Protein AF-A0A1M3EEC1-F1 (afdb_monomer_lite)

pLDDT: mean 92.06, std 7.85, range [49.97, 97.81]

Secondary structure (DSSP, 8-state):
-HHHHHHHHHHHHHHHHHHHHTT-HHHHHHHHHHHHHHHHHHHHHHHH-GGGGGS-TTHHHHHHHHHHHHHHHHHHHHHHHHHHHTTPPPPPHHHHHHHHHHHHHHHHHHHHHHHHHH-GGGG-

Foldseek 3Di:
DLCLQQHLQLLLVVLLVLCVVLVNNVVNVVSNVVSVVVLVVVLVCCVVPVVCVVPPPSPRSVVSVVVSVVCCCVPPVVVVVVCVVVVHDDDDPVVSNVSSNVSNVVSVVVSVVVVVVVPPVVPD

Sequence (124 aa):
MATFLGGPLVAGYLTADNFKKLGQSRKAGITWLISITFTLLMIAIIFLIPELENIPNYVIPLFYTAVTQTVVQKLQGPAIEAHIDAGGQTYSSWRAAGIGLLGLLILTLLIILIVLLLDESAFQ

Radius of gyration: 16.72 Å; chains: 1; bounding box: 52×26×42 Å

Structure (mmCIF, N/CA/C/O backbone):
data_AF-A0A1M3EEC1-F1
#
_entry.id   AF-A0A1M3EEC1-F1
#
loop_
_atom_site.group_PDB
_atom_site.id
_atom_site.type_symbol
_atom_site.label_atom_id
_atom_site.label_alt_id
_atom_site.label_comp_id
_atom_site.label_asym_id
_atom_site.label_entity_id
_atom_site.label_seq_id
_atom_site.pdbx_PDB_ins_code
_atom_site.Cartn_x
_atom_site.Cartn_y
_atom_site.Cartn_z
_atom_site.occupancy
_atom_site.B_iso_or_equiv
_atom_site.auth_seq_id
_atom_site.auth_comp_id
_atom_site.auth_asym_id
_atom_site.auth_atom_id
_atom_site.pdbx_PDB_model_num
ATOM 1 N N . MET A 1 1 ? -10.392 2.476 -4.305 1.00 77.31 1 MET A N 1
ATOM 2 C CA . MET A 1 1 ? -9.968 3.782 -4.867 1.00 77.31 1 MET A CA 1
ATOM 3 C C . MET A 1 1 ? -8.586 4.200 -4.380 1.00 77.31 1 MET A C 1
ATOM 5 O O . MET A 1 1 ? -7.705 4.306 -5.213 1.00 77.31 1 MET A O 1
ATOM 9 N N . ALA A 1 2 ? -8.353 4.363 -3.071 1.00 90.75 2 ALA A N 1
ATOM 10 C CA . ALA A 1 2 ? -7.030 4.727 -2.537 1.00 90.75 2 ALA A CA 1
ATOM 11 C C . ALA A 1 2 ? -5.896 3.801 -3.012 1.00 90.75 2 ALA A C 1
ATOM 13 O O . ALA A 1 2 ? -4.888 4.278 -3.514 1.00 90.75 2 ALA A O 1
ATOM 14 N N . THR A 1 3 ? -6.106 2.483 -2.918 1.00 92.50 3 THR A N 1
ATOM 15 C CA . THR A 1 3 ? -5.182 1.462 -3.428 1.00 92.50 3 THR A CA 1
ATOM 16 C C . THR A 1 3 ? -4.909 1.631 -4.918 1.00 92.50 3 THR A C 1
ATOM 18 O O . THR A 1 3 ? -3.756 1.733 -5.297 1.00 92.50 3 THR A O 1
ATOM 21 N N . PHE A 1 4 ? -5.953 1.731 -5.746 1.00 93.06 4 PHE A N 1
ATOM 22 C CA . PHE A 1 4 ? -5.827 1.908 -7.197 1.00 93.06 4 PHE A CA 1
ATOM 23 C C . PHE A 1 4 ? -4.989 3.137 -7.583 1.00 93.06 4 PHE A C 1
ATOM 25 O O . PHE A 1 4 ? -4.249 3.090 -8.556 1.00 93.06 4 PHE A O 1
ATOM 32 N N . LEU A 1 5 ? -5.105 4.233 -6.823 1.00 92.19 5 LEU A N 1
ATOM 33 C CA . LEU A 1 5 ? -4.337 5.455 -7.067 1.00 92.19 5 LEU A CA 1
ATOM 34 C C . LEU A 1 5 ? -2.900 5.358 -6.540 1.00 92.19 5 LEU A C 1
ATOM 36 O O . LEU A 1 5 ? -1.970 5.737 -7.237 1.00 92.19 5 LEU A O 1
ATOM 40 N N . GLY A 1 6 ? -2.726 4.885 -5.305 1.00 90.31 6 GLY A N 1
ATOM 41 C CA . GLY A 1 6 ? -1.453 4.962 -4.582 1.00 90.31 6 GLY A CA 1
ATOM 42 C C . GLY A 1 6 ? -0.625 3.678 -4.560 1.00 90.31 6 GLY A C 1
ATOM 43 O O . GLY A 1 6 ? 0.422 3.638 -3.917 1.00 90.31 6 GLY A O 1
ATOM 44 N N . GLY A 1 7 ? -1.086 2.616 -5.215 1.00 94.50 7 GLY A N 1
ATOM 45 C CA . GLY A 1 7 ? -0.347 1.369 -5.352 1.00 94.50 7 GLY A CA 1
ATOM 46 C C . GLY A 1 7 ? -0.420 0.413 -4.151 1.00 94.50 7 GLY A C 1
ATOM 47 O O . GLY A 1 7 ? -1.147 0.638 -3.171 1.00 94.50 7 GLY A O 1
ATOM 48 N N . PRO A 1 8 ? 0.360 -0.684 -4.207 1.00 94.56 8 PRO A N 1
ATOM 49 C CA . PRO A 1 8 ? 0.350 -1.728 -3.184 1.00 94.56 8 PRO A CA 1
ATOM 50 C C . PRO A 1 8 ? 0.830 -1.263 -1.805 1.00 94.56 8 PRO A C 1
ATOM 52 O O . PRO A 1 8 ? 0.400 -1.810 -0.790 1.00 94.56 8 PRO A O 1
ATOM 55 N N . LEU A 1 9 ? 1.663 -0.221 -1.735 1.00 95.62 9 LEU A N 1
ATOM 56 C CA . LEU A 1 9 ? 2.097 0.349 -0.460 1.00 95.62 9 LEU A CA 1
ATOM 57 C C . LEU A 1 9 ? 0.931 1.021 0.284 1.00 95.62 9 LEU A C 1
ATOM 59 O O . LEU A 1 9 ? 0.766 0.821 1.487 1.00 95.62 9 LEU A O 1
ATOM 63 N N . VAL A 1 10 ? 0.062 1.745 -0.433 1.00 97.19 10 VAL A N 1
ATOM 64 C CA . VAL A 1 10 ? -1.178 2.299 0.141 1.00 97.19 10 VAL A CA 1
ATOM 65 C C . VAL A 1 10 ? -2.147 1.189 0.538 1.00 97.19 10 VAL A C 1
ATOM 67 O O . VAL A 1 10 ? -2.776 1.276 1.594 1.00 97.19 10 VAL A O 1
ATOM 70 N N . ALA A 1 11 ? -2.237 0.120 -0.258 1.00 96.50 11 ALA A N 1
ATOM 71 C CA . ALA A 1 11 ? -2.995 -1.074 0.116 1.00 96.50 11 ALA A CA 1
ATOM 72 C C . ALA A 1 11 ? -2.522 -1.651 1.459 1.00 96.50 11 ALA A C 1
ATOM 74 O O . ALA A 1 11 ? -3.336 -1.926 2.346 1.00 96.50 11 ALA A O 1
ATOM 75 N N . GLY A 1 12 ? -1.202 -1.779 1.617 1.00 97.06 12 GLY A N 1
ATOM 76 C CA . GLY A 1 12 ? -0.549 -2.220 2.842 1.00 97.06 12 GLY A CA 1
ATOM 77 C C . GLY A 1 12 ? -0.845 -1.310 4.024 1.00 97.06 12 GLY A C 1
ATOM 78 O O . GLY A 1 12 ? -1.296 -1.797 5.058 1.00 97.06 12 GLY A O 1
ATOM 79 N N . TYR A 1 13 ? -0.672 0.004 3.856 1.00 97.06 13 TYR A N 1
ATOM 80 C CA . TYR A 1 13 ? -0.966 1.001 4.887 1.00 97.06 13 TYR A CA 1
ATOM 81 C C . TYR A 1 13 ? -2.401 0.872 5.410 1.00 97.06 13 TYR A C 1
ATOM 83 O O . TYR A 1 13 ? -2.598 0.724 6.616 1.00 97.06 13 TYR A O 1
ATOM 91 N N . LEU A 1 14 ? -3.398 0.872 4.517 1.00 96.06 14 LEU A N 1
ATOM 92 C CA . LEU A 1 14 ? -4.812 0.809 4.905 1.00 96.06 14 LEU A CA 1
ATOM 93 C C . LEU A 1 14 ? -5.155 -0.526 5.578 1.00 96.06 14 LEU A C 1
ATOM 95 O O . LEU A 1 14 ? -5.824 -0.559 6.609 1.00 96.06 14 LEU A O 1
ATOM 99 N N . THR A 1 15 ? -4.641 -1.630 5.037 1.00 96.75 15 THR A N 1
ATOM 100 C CA . THR A 1 15 ? -4.864 -2.969 5.600 1.00 96.75 15 THR A CA 1
ATOM 101 C C . THR A 1 15 ? -4.206 -3.112 6.978 1.00 96.75 15 THR A C 1
ATOM 103 O O . THR A 1 15 ? -4.795 -3.687 7.896 1.00 96.75 15 THR A O 1
ATOM 106 N N . ALA A 1 16 ? -2.999 -2.572 7.155 1.00 97.25 16 ALA A N 1
ATOM 107 C CA . ALA A 1 16 ? -2.283 -2.585 8.424 1.00 97.25 16 ALA A CA 1
ATOM 108 C C . ALA A 1 16 ? -2.960 -1.685 9.465 1.00 97.25 16 ALA A C 1
ATOM 110 O O . ALA A 1 16 ? -3.045 -2.055 10.636 1.00 97.25 16 ALA A O 1
ATOM 111 N N . ASP A 1 17 ? -3.460 -0.522 9.049 1.00 95.25 17 ASP A N 1
ATOM 112 C CA . ASP A 1 17 ? -4.198 0.406 9.903 1.00 95.25 17 ASP A CA 1
ATOM 113 C C . ASP A 1 17 ? -5.506 -0.216 10.422 1.00 95.25 17 ASP A C 1
ATOM 115 O O . ASP A 1 17 ? -5.801 -0.119 11.616 1.00 95.25 17 ASP A O 1
ATOM 119 N N . ASN A 1 18 ? -6.215 -0.977 9.582 1.00 94.81 18 ASN A N 1
ATOM 120 C CA . ASN A 1 18 ? -7.346 -1.794 10.024 1.00 94.81 18 ASN A CA 1
ATOM 121 C C . ASN A 1 18 ? -6.921 -2.827 11.078 1.00 94.81 18 ASN A C 1
ATOM 123 O O . ASN A 1 18 ? -7.522 -2.897 12.147 1.00 94.81 18 ASN A O 1
ATOM 127 N N . PHE A 1 19 ? -5.851 -3.597 10.836 1.00 95.69 19 PHE A N 1
ATOM 128 C CA . PHE A 1 19 ? -5.372 -4.570 11.825 1.00 95.69 19 PHE A CA 1
ATOM 129 C C . PHE A 1 19 ? -4.985 -3.920 13.156 1.00 95.69 19 PHE A C 1
ATOM 131 O O . PHE A 1 19 ? -5.269 -4.496 14.203 1.00 95.69 19 PHE A O 1
ATOM 138 N N . LYS A 1 20 ? -4.383 -2.725 13.144 1.00 94.62 20 LYS A N 1
ATOM 139 C CA . LYS A 1 20 ? -4.074 -1.980 14.375 1.00 94.62 20 LYS A CA 1
ATOM 140 C C . LYS A 1 20 ? -5.341 -1.618 15.148 1.00 94.62 20 LYS A C 1
ATOM 142 O O . LYS A 1 20 ? -5.396 -1.867 16.348 1.00 94.62 20 LYS A O 1
ATOM 147 N N . LYS A 1 21 ? -6.366 -1.090 14.470 1.00 91.50 21 LYS A N 1
ATOM 148 C CA . LYS A 1 21 ? -7.653 -0.739 15.102 1.00 91.50 21 LYS A CA 1
ATOM 149 C C . LYS A 1 21 ? -8.406 -1.952 15.641 1.00 91.50 21 LYS A C 1
ATOM 151 O O . LYS A 1 21 ? -9.085 -1.845 16.652 1.00 91.50 21 LYS A O 1
ATOM 156 N N . LEU A 1 22 ? -8.228 -3.107 15.008 1.00 91.50 22 LEU A N 1
ATOM 157 C CA . LEU A 1 22 ? -8.782 -4.384 15.456 1.00 91.50 22 LEU A CA 1
ATOM 158 C C . LEU A 1 22 ? -7.950 -5.061 16.566 1.00 91.50 22 LEU A C 1
ATOM 160 O O . LEU A 1 22 ? -8.192 -6.225 16.878 1.00 91.50 22 LEU A O 1
ATOM 164 N N . GLY A 1 23 ? -6.935 -4.390 17.128 1.00 93.31 23 GLY A N 1
ATOM 165 C CA . GLY A 1 23 ? -6.077 -4.938 18.188 1.00 93.31 23 GLY A CA 1
ATOM 166 C C . GLY A 1 23 ? -5.076 -6.002 17.716 1.00 93.31 23 GLY A C 1
ATOM 167 O O . GLY A 1 23 ? -4.455 -6.688 18.523 1.00 93.31 23 GLY A O 1
ATOM 168 N N . GLN A 1 24 ? -4.883 -6.155 16.404 1.00 95.00 24 GLN A N 1
ATOM 169 C CA . GLN A 1 24 ? -4.068 -7.201 15.776 1.00 95.00 24 GLN A CA 1
ATOM 170 C C . GLN A 1 24 ? -2.717 -6.655 15.281 1.00 95.00 24 GLN A C 1
ATOM 172 O O . GLN A 1 24 ? -2.311 -6.882 14.138 1.00 95.00 24 GLN A O 1
ATOM 177 N N . SER A 1 25 ? -1.977 -5.959 16.149 1.00 94.81 25 SER A N 1
ATOM 178 C CA . SER A 1 25 ? -0.723 -5.259 15.807 1.00 94.81 25 SER A CA 1
ATOM 179 C C . SER A 1 25 ? 0.337 -6.143 15.138 1.00 94.81 25 SER A C 1
ATOM 181 O O . SER A 1 25 ? 1.035 -5.688 14.232 1.00 94.81 25 SER A O 1
ATOM 183 N N . ARG A 1 26 ? 0.429 -7.428 15.512 1.00 96.75 26 ARG A N 1
ATOM 184 C CA . ARG A 1 26 ? 1.344 -8.379 14.853 1.00 96.75 26 ARG A CA 1
ATOM 185 C C . ARG A 1 26 ? 1.017 -8.547 13.367 1.00 96.75 26 ARG A C 1
ATOM 187 O O . ARG A 1 26 ? 1.924 -8.547 12.539 1.00 96.75 26 ARG A O 1
ATOM 194 N N . LYS A 1 27 ? -0.270 -8.654 13.018 1.00 96.94 27 LYS A N 1
ATOM 195 C CA . LYS A 1 27 ? -0.700 -8.763 11.618 1.00 96.94 27 LYS A CA 1
ATOM 196 C C . LYS A 1 27 ? -0.432 -7.471 10.858 1.00 96.94 27 LYS A C 1
ATOM 198 O O . LYS A 1 27 ? 0.007 -7.546 9.722 1.00 96.94 27 LYS A O 1
ATOM 203 N N . ALA A 1 28 ? -0.580 -6.312 11.501 1.00 97.19 28 ALA A N 1
ATOM 204 C CA . ALA A 1 28 ? -0.222 -5.034 10.889 1.00 97.19 28 ALA A CA 1
ATOM 205 C C . ALA A 1 28 ? 1.262 -4.968 10.480 1.00 97.19 28 ALA A C 1
ATOM 207 O O . ALA A 1 28 ? 1.570 -4.505 9.384 1.00 97.19 28 ALA A O 1
ATOM 208 N N . GLY A 1 29 ? 2.177 -5.462 11.324 1.00 97.06 29 GLY A N 1
ATOM 209 C CA . GLY A 1 29 ? 3.605 -5.547 10.987 1.00 97.06 29 GLY A CA 1
ATOM 210 C C . GLY A 1 29 ? 3.886 -6.486 9.809 1.00 97.06 29 GLY A C 1
ATOM 211 O O . GLY A 1 29 ? 4.625 -6.130 8.895 1.00 97.06 29 GLY A O 1
ATOM 212 N N . ILE A 1 30 ? 3.232 -7.652 9.784 1.00 97.44 30 ILE A N 1
ATOM 213 C CA . ILE A 1 30 ? 3.331 -8.607 8.667 1.00 97.44 30 ILE A CA 1
ATOM 214 C C . ILE A 1 30 ? 2.793 -7.987 7.369 1.00 97.44 30 ILE A C 1
ATOM 216 O O . ILE A 1 30 ? 3.419 -8.117 6.322 1.00 97.44 30 ILE A O 1
ATOM 220 N N . THR A 1 31 ? 1.665 -7.276 7.428 1.00 97.62 31 THR A N 1
ATOM 221 C CA . THR A 1 31 ? 1.091 -6.576 6.273 1.00 97.62 31 THR A CA 1
ATOM 222 C C . THR A 1 31 ? 2.056 -5.544 5.699 1.00 97.62 31 THR A C 1
ATOM 224 O O . THR A 1 31 ? 2.214 -5.491 4.481 1.00 97.62 31 THR A O 1
ATOM 227 N N . TRP A 1 32 ? 2.734 -4.766 6.548 1.00 97.62 32 TRP A N 1
ATOM 228 C CA . TRP A 1 32 ? 3.762 -3.829 6.095 1.00 97.62 32 TRP A CA 1
ATOM 229 C C . TRP A 1 32 ? 4.890 -4.533 5.352 1.00 97.62 32 TRP A C 1
ATOM 231 O O . TRP A 1 32 ? 5.176 -4.154 4.218 1.00 97.62 32 TRP A O 1
ATOM 241 N N . LEU A 1 33 ? 5.458 -5.587 5.946 1.00 97.81 33 LEU A N 1
ATOM 242 C CA . LEU A 1 33 ? 6.519 -6.373 5.318 1.00 97.81 33 LEU A CA 1
ATOM 243 C C . LEU A 1 33 ? 6.085 -6.883 3.937 1.00 97.81 33 LEU A C 1
ATOM 245 O O . LEU A 1 33 ? 6.758 -6.608 2.949 1.00 97.81 33 LEU A O 1
ATOM 249 N N . ILE A 1 34 ? 4.920 -7.535 3.853 1.00 96.56 34 ILE A N 1
ATOM 250 C CA . ILE A 1 34 ? 4.374 -8.052 2.590 1.00 96.56 34 ILE A CA 1
ATOM 251 C C . ILE A 1 34 ? 4.198 -6.927 1.565 1.00 96.56 34 ILE A C 1
ATOM 253 O O . ILE A 1 34 ? 4.614 -7.075 0.421 1.00 96.56 34 ILE A O 1
ATOM 257 N N . SER A 1 35 ? 3.595 -5.801 1.956 1.00 96.25 35 SER A N 1
ATOM 258 C CA . SER A 1 35 ? 3.308 -4.701 1.027 1.00 96.25 35 SER A CA 1
ATOM 259 C C . SER A 1 35 ? 4.563 -4.005 0.502 1.00 96.25 35 SER A C 1
ATOM 261 O O . SER A 1 35 ? 4.613 -3.670 -0.680 1.00 96.25 35 SER A O 1
ATOM 263 N N . ILE A 1 36 ? 5.589 -3.828 1.341 1.00 96.12 36 ILE A N 1
ATOM 264 C CA . ILE A 1 36 ? 6.872 -3.247 0.936 1.00 96.12 36 ILE A CA 1
ATOM 265 C C . ILE A 1 36 ? 7.572 -4.204 -0.025 1.00 96.12 36 ILE A C 1
ATOM 267 O O . ILE A 1 36 ? 7.932 -3.797 -1.127 1.00 96.12 36 ILE A O 1
ATOM 271 N N . THR A 1 37 ? 7.691 -5.485 0.341 1.00 97.06 37 THR A N 1
ATOM 272 C CA . THR A 1 37 ? 8.297 -6.504 -0.524 1.00 97.06 37 THR A CA 1
ATOM 273 C C . THR A 1 37 ? 7.575 -6.596 -1.865 1.00 97.06 37 THR A C 1
ATOM 275 O O . THR A 1 37 ? 8.221 -6.566 -2.906 1.00 97.06 37 THR A O 1
ATOM 278 N N . PHE A 1 38 ? 6.242 -6.640 -1.866 1.00 95.44 38 PHE A N 1
ATOM 279 C CA . PHE A 1 38 ? 5.458 -6.700 -3.098 1.00 95.44 38 PHE A CA 1
ATOM 280 C C . PHE A 1 38 ? 5.610 -5.433 -3.950 1.00 95.44 38 PHE A C 1
ATOM 282 O O . PHE A 1 38 ? 5.712 -5.535 -5.167 1.00 95.44 38 PHE A O 1
ATOM 289 N N . THR A 1 39 ? 5.678 -4.250 -3.331 1.00 94.56 39 THR A N 1
ATOM 290 C CA . THR A 1 39 ? 5.921 -2.987 -4.050 1.00 94.56 39 THR A CA 1
ATOM 291 C C . THR A 1 39 ? 7.289 -3.000 -4.731 1.00 94.56 39 THR A C 1
ATOM 293 O O . THR A 1 39 ? 7.377 -2.696 -5.917 1.00 94.56 39 THR A O 1
ATOM 296 N N . LEU A 1 40 ? 8.345 -3.409 -4.020 1.00 94.44 40 LEU A N 1
ATOM 297 C CA . LEU A 1 40 ? 9.697 -3.501 -4.580 1.00 94.44 40 LEU A CA 1
ATOM 298 C C . LEU A 1 40 ? 9.783 -4.536 -5.708 1.00 94.44 40 LEU A C 1
ATOM 300 O O . LEU A 1 40 ? 10.364 -4.251 -6.751 1.00 94.44 40 LEU A O 1
ATOM 304 N N . LEU A 1 41 ? 9.165 -5.707 -5.530 1.00 94.94 41 LEU A N 1
ATOM 305 C CA . LEU A 1 41 ? 9.097 -6.735 -6.571 1.00 94.94 41 LEU A CA 1
ATOM 306 C C . LEU A 1 41 ? 8.344 -6.242 -7.806 1.00 94.94 41 LEU A C 1
ATOM 308 O O . LEU A 1 41 ? 8.799 -6.471 -8.918 1.00 94.94 41 LEU A O 1
ATOM 312 N N . MET A 1 42 ? 7.219 -5.548 -7.624 1.00 92.06 42 MET A N 1
ATOM 313 C CA . MET A 1 42 ? 6.466 -4.960 -8.731 1.00 92.06 42 MET A CA 1
ATOM 314 C C . MET A 1 42 ? 7.300 -3.953 -9.520 1.00 92.06 42 MET A C 1
ATOM 316 O O . MET A 1 42 ? 7.303 -4.017 -10.745 1.00 92.06 42 MET A O 1
ATOM 320 N N . ILE A 1 43 ? 8.016 -3.059 -8.831 1.00 90.88 43 ILE A N 1
ATOM 321 C CA . ILE A 1 43 ? 8.927 -2.110 -9.480 1.00 90.88 43 ILE A CA 1
ATOM 322 C C . ILE A 1 43 ? 9.989 -2.887 -10.266 1.00 90.88 43 ILE A C 1
ATOM 324 O O . ILE A 1 43 ? 10.122 -2.677 -11.465 1.00 90.88 43 I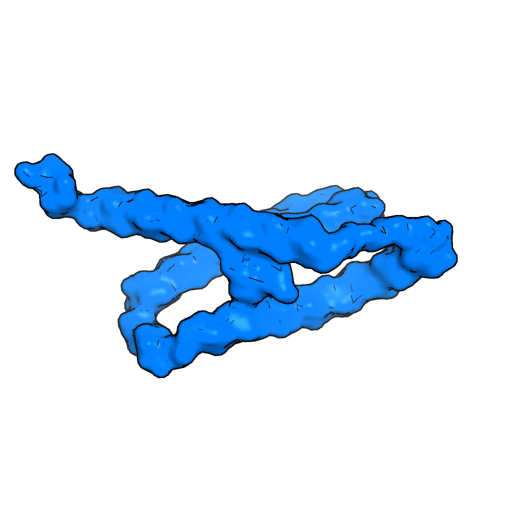LE A O 1
ATOM 328 N N . ALA A 1 44 ? 10.681 -3.838 -9.634 1.00 91.75 44 ALA A N 1
ATOM 329 C CA . ALA A 1 44 ? 11.717 -4.630 -10.295 1.00 91.75 44 ALA A CA 1
ATOM 330 C C . ALA A 1 44 ? 11.194 -5.370 -11.539 1.00 91.75 44 ALA A C 1
ATOM 332 O O . ALA A 1 44 ? 11.826 -5.326 -12.586 1.00 91.75 44 ALA A O 1
ATOM 333 N N . ILE A 1 45 ? 10.021 -6.004 -11.450 1.00 92.25 45 ILE A N 1
ATOM 334 C CA . ILE A 1 45 ? 9.390 -6.714 -12.570 1.00 92.25 45 ILE A CA 1
ATOM 335 C C . ILE A 1 45 ? 9.088 -5.764 -13.734 1.00 92.25 45 ILE A C 1
ATOM 337 O O . ILE A 1 45 ? 9.366 -6.116 -14.875 1.00 92.25 45 ILE A O 1
ATOM 341 N N . ILE A 1 46 ? 8.558 -4.567 -13.457 1.00 89.25 46 ILE A N 1
ATOM 342 C CA . ILE A 1 46 ? 8.270 -3.564 -14.494 1.00 89.25 46 ILE A CA 1
ATOM 343 C C . ILE A 1 46 ? 9.550 -3.146 -15.225 1.00 89.25 46 ILE A C 1
ATOM 345 O O . ILE A 1 46 ? 9.541 -3.047 -16.444 1.00 89.25 46 ILE A O 1
ATOM 349 N N . PHE A 1 47 ? 10.655 -2.944 -14.503 1.00 87.38 47 PHE A N 1
ATOM 350 C CA . PHE A 1 47 ? 11.936 -2.573 -15.116 1.00 87.38 47 PHE A CA 1
ATOM 351 C C . PHE A 1 47 ? 12.624 -3.732 -15.857 1.00 87.38 47 PHE A C 1
ATOM 353 O O . PHE A 1 47 ? 13.383 -3.489 -16.789 1.00 87.38 47 PHE A O 1
ATOM 360 N N . LEU A 1 48 ? 12.394 -4.983 -15.446 1.00 91.94 48 LEU A N 1
ATOM 361 C CA . LEU A 1 48 ? 13.052 -6.163 -16.023 1.00 91.94 48 LEU A CA 1
ATOM 362 C C . LEU A 1 48 ? 12.301 -6.785 -17.205 1.00 91.94 48 LEU A C 1
ATOM 364 O O . LEU A 1 48 ? 12.910 -7.549 -17.951 1.00 91.94 48 LEU A O 1
ATOM 368 N N . ILE A 1 49 ? 11.001 -6.514 -17.353 1.00 93.31 49 ILE A N 1
ATOM 369 C CA . ILE A 1 49 ? 10.137 -7.125 -18.374 1.00 93.31 49 ILE A CA 1
ATOM 370 C C . ILE A 1 49 ? 9.520 -6.017 -19.245 1.00 93.31 49 ILE A C 1
ATOM 372 O O . ILE A 1 49 ? 8.414 -5.551 -18.949 1.00 93.31 49 ILE A O 1
ATOM 376 N N . PRO A 1 50 ? 10.202 -5.589 -20.324 1.00 86.50 50 PRO A N 1
ATOM 377 C CA . PRO A 1 50 ? 9.737 -4.515 -21.206 1.00 86.50 50 PRO A CA 1
ATOM 378 C C . PRO A 1 50 ? 8.403 -4.830 -21.892 1.00 86.50 50 PRO A C 1
ATOM 380 O O . PRO A 1 50 ? 7.637 -3.933 -22.228 1.00 86.50 50 PRO A O 1
ATOM 383 N N . GLU A 1 51 ? 8.065 -6.108 -22.077 1.00 91.19 51 GLU A N 1
ATOM 384 C CA . GLU A 1 51 ? 6.812 -6.527 -22.711 1.00 91.19 51 GLU A CA 1
ATOM 385 C C . GLU A 1 51 ? 5.571 -6.060 -21.936 1.00 91.19 51 GLU A C 1
ATOM 387 O O . GLU A 1 51 ? 4.488 -5.958 -22.524 1.00 91.19 51 GLU A O 1
ATOM 392 N N . LEU A 1 52 ? 5.725 -5.744 -20.642 1.00 88.88 52 LEU A N 1
ATOM 393 C CA . LEU A 1 52 ? 4.667 -5.176 -19.809 1.00 88.88 52 LEU A CA 1
ATOM 394 C C . LEU A 1 52 ? 4.217 -3.790 -20.286 1.00 88.88 52 LEU A C 1
ATOM 396 O O . LEU A 1 52 ? 3.091 -3.407 -19.980 1.00 88.88 52 LEU A O 1
ATOM 400 N N . GLU A 1 53 ? 5.021 -3.077 -21.079 1.00 86.25 53 GLU A N 1
ATOM 401 C CA . GLU A 1 53 ? 4.635 -1.802 -21.703 1.00 86.25 53 GLU A CA 1
ATOM 402 C C . GLU A 1 53 ? 3.433 -1.944 -22.651 1.00 86.25 53 GLU A C 1
ATOM 404 O O . GLU A 1 53 ? 2.671 -0.998 -22.845 1.00 86.25 53 GLU A O 1
ATOM 409 N N . ASN A 1 54 ? 3.211 -3.140 -23.211 1.00 91.31 54 ASN A N 1
ATOM 410 C CA . ASN A 1 54 ? 2.057 -3.414 -24.072 1.00 91.31 54 ASN A CA 1
ATOM 411 C C . ASN A 1 54 ? 0.765 -3.653 -23.279 1.00 91.31 54 ASN A C 1
ATOM 413 O O . ASN A 1 54 ? -0.326 -3.694 -23.855 1.00 91.31 54 ASN A O 1
ATOM 417 N N . ILE A 1 55 ? 0.865 -3.853 -21.963 1.00 92.50 55 ILE A N 1
ATOM 418 C CA . ILE A 1 55 ? -0.295 -4.040 -21.101 1.00 92.50 55 ILE A CA 1
ATOM 419 C C . ILE A 1 55 ? -0.881 -2.661 -20.781 1.00 92.50 55 ILE A C 1
ATOM 421 O O . ILE A 1 55 ? -0.160 -1.782 -20.313 1.00 92.50 55 ILE A O 1
ATOM 425 N N . PRO A 1 56 ? -2.200 -2.451 -20.943 1.00 95.00 56 PRO A N 1
ATOM 426 C CA . PRO A 1 56 ? -2.811 -1.185 -20.568 1.00 95.00 56 PRO A CA 1
ATOM 427 C C . PRO A 1 56 ? -2.540 -0.825 -19.098 1.00 95.00 56 PRO A C 1
ATOM 429 O O . PRO A 1 56 ? -2.775 -1.630 -18.194 1.00 95.00 56 PRO A O 1
ATOM 432 N N . ASN A 1 57 ? -2.127 0.421 -18.851 1.00 89.69 57 ASN A N 1
ATOM 433 C CA . ASN A 1 57 ? -1.632 0.901 -17.549 1.00 89.69 57 ASN A CA 1
ATOM 434 C C . ASN A 1 57 ? -2.605 0.737 -16.366 1.00 89.69 57 ASN A C 1
ATOM 436 O O . ASN A 1 57 ? -2.194 0.844 -15.215 1.00 89.69 57 ASN A O 1
ATOM 440 N N . TYR A 1 58 ? -3.892 0.488 -16.615 1.00 92.62 58 TYR A N 1
ATOM 441 C CA . TYR A 1 58 ? -4.897 0.249 -15.576 1.00 92.62 58 TYR A CA 1
ATOM 442 C C . TYR A 1 58 ? -4.997 -1.219 -15.135 1.00 92.62 58 TYR A C 1
ATOM 444 O O . TYR A 1 58 ? -5.576 -1.487 -14.083 1.00 92.62 58 TYR A O 1
ATOM 452 N N . VAL A 1 59 ? -4.455 -2.174 -15.901 1.00 94.81 59 VAL A N 1
ATOM 453 C CA . VAL A 1 59 ? -4.600 -3.617 -15.629 1.00 94.81 59 VAL A CA 1
ATOM 454 C C . VAL A 1 59 ? -3.886 -4.003 -14.339 1.00 94.81 59 VAL A C 1
ATOM 456 O O . VAL A 1 59 ? -4.489 -4.620 -13.461 1.00 94.81 59 VAL A O 1
ATOM 459 N N . ILE A 1 60 ? -2.627 -3.590 -14.191 1.00 92.38 60 ILE A N 1
ATOM 460 C CA . ILE A 1 60 ? -1.836 -3.834 -12.981 1.00 92.38 60 ILE A CA 1
ATOM 461 C C . ILE A 1 60 ? -2.508 -3.186 -11.747 1.00 92.38 60 ILE A C 1
ATOM 463 O O . ILE A 1 60 ? -2.738 -3.897 -10.762 1.00 92.38 60 ILE A O 1
ATOM 467 N N . PRO A 1 61 ? -2.909 -1.894 -11.790 1.00 93.50 61 PRO A N 1
ATOM 468 C CA . PRO A 1 61 ? -3.710 -1.265 -10.746 1.00 93.50 61 PRO A CA 1
ATOM 469 C C . PRO A 1 61 ? -4.990 -1.978 -10.362 1.00 93.50 61 PRO A C 1
ATOM 471 O O . PRO A 1 61 ? -5.292 -2.138 -9.173 1.00 93.50 61 PRO A O 1
ATOM 4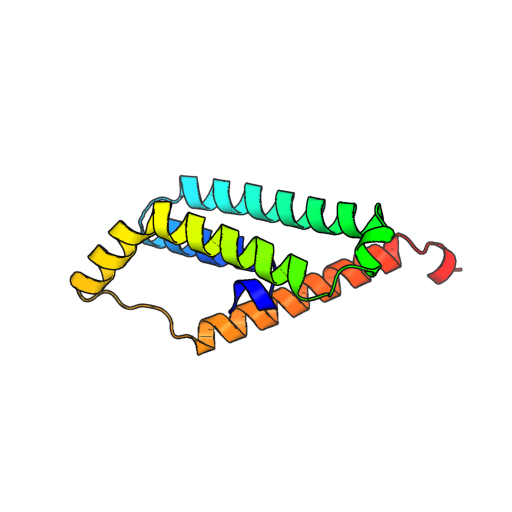74 N N . LEU A 1 62 ? -5.743 -2.429 -11.357 1.00 95.94 62 LEU A N 1
ATOM 475 C CA . LEU A 1 62 ? -6.984 -3.147 -11.132 1.00 95.94 62 LEU A CA 1
ATOM 476 C C . LEU A 1 62 ? -6.720 -4.488 -10.441 1.00 95.94 62 LEU A C 1
ATOM 478 O O . LEU A 1 62 ? -7.416 -4.818 -9.481 1.00 95.94 62 LEU A O 1
ATOM 482 N N . PHE A 1 63 ? -5.681 -5.210 -10.868 1.00 95.25 63 PHE A N 1
ATOM 483 C CA . PHE A 1 63 ? -5.304 -6.500 -10.301 1.00 95.25 63 PHE A CA 1
ATOM 484 C C . PHE A 1 63 ? -4.980 -6.402 -8.806 1.00 95.25 63 PHE A C 1
ATOM 486 O O . PHE A 1 63 ? -5.651 -7.043 -7.992 1.00 95.25 63 PHE A O 1
ATOM 493 N N . TYR A 1 64 ? -4.008 -5.572 -8.407 1.00 93.69 64 TYR A N 1
ATOM 494 C CA . TYR A 1 64 ? -3.645 -5.494 -6.986 1.00 93.69 64 TYR A CA 1
ATOM 495 C C . TYR A 1 64 ? -4.782 -4.896 -6.137 1.00 93.69 64 TYR A C 1
ATOM 497 O O . TYR A 1 64 ? -4.903 -5.219 -4.951 1.00 93.69 64 TYR A O 1
ATOM 505 N N . THR A 1 65 ? -5.640 -4.049 -6.723 1.00 95.75 65 THR A N 1
ATOM 506 C CA . THR A 1 65 ? -6.819 -3.500 -6.036 1.00 95.75 65 THR A CA 1
ATOM 507 C C . THR A 1 65 ? -7.839 -4.593 -5.753 1.00 95.75 65 THR A C 1
ATOM 509 O O . THR A 1 65 ? -8.299 -4.701 -4.616 1.00 95.75 65 THR A O 1
ATOM 512 N N . ALA A 1 66 ? -8.151 -5.427 -6.748 1.00 96.75 66 ALA A N 1
ATOM 513 C CA . ALA A 1 66 ? -9.072 -6.548 -6.597 1.00 96.75 66 ALA A CA 1
ATOM 514 C C . ALA A 1 66 ? -8.560 -7.546 -5.549 1.00 96.75 66 ALA A C 1
ATOM 516 O O . ALA A 1 66 ? -9.287 -7.883 -4.616 1.00 96.75 66 ALA A O 1
ATOM 517 N N . VAL A 1 67 ? -7.281 -7.930 -5.633 1.00 95.81 67 VAL A N 1
ATOM 518 C CA . VAL A 1 67 ? -6.645 -8.825 -4.651 1.00 95.81 67 VAL A CA 1
ATOM 519 C C . VAL A 1 67 ? -6.732 -8.243 -3.240 1.00 95.81 67 VAL A C 1
ATOM 521 O O . VAL A 1 67 ? -7.160 -8.933 -2.315 1.00 95.81 67 VAL A O 1
ATOM 524 N N . THR A 1 68 ? -6.385 -6.964 -3.065 1.00 95.81 68 THR A N 1
ATOM 525 C CA . THR A 1 68 ? -6.470 -6.289 -1.760 1.00 95.81 68 THR A CA 1
ATOM 526 C C . THR A 1 68 ? -7.896 -6.308 -1.223 1.00 95.81 68 THR A C 1
ATOM 528 O O . THR A 1 68 ? -8.106 -6.644 -0.060 1.00 95.81 68 THR A O 1
ATOM 531 N N . GLN A 1 69 ? -8.881 -5.976 -2.060 1.00 95.81 69 GLN A N 1
ATOM 532 C CA . GLN A 1 69 ? -10.282 -5.954 -1.658 1.00 95.81 69 GLN A CA 1
ATOM 533 C C . GLN A 1 69 ? -10.747 -7.336 -1.189 1.00 95.81 69 GLN A C 1
ATOM 535 O O . GLN A 1 69 ? -11.323 -7.441 -0.108 1.00 95.81 69 GLN A O 1
ATOM 540 N N . THR A 1 70 ? -10.436 -8.397 -1.937 1.00 96.75 70 THR A N 1
ATOM 541 C CA . THR A 1 70 ? -10.769 -9.774 -1.547 1.00 96.75 70 THR A CA 1
ATOM 542 C C . THR A 1 70 ? -10.093 -10.174 -0.234 1.00 96.75 70 THR A C 1
ATOM 544 O O . THR A 1 70 ? -10.736 -10.758 0.640 1.00 96.75 70 THR A O 1
ATOM 547 N N . VAL A 1 71 ? -8.810 -9.843 -0.058 1.00 95.25 71 VAL A N 1
ATOM 548 C CA . VAL A 1 71 ? -8.059 -10.158 1.168 1.00 95.25 71 VAL A CA 1
ATOM 549 C C . VAL A 1 71 ? -8.640 -9.423 2.377 1.00 95.25 71 VAL A C 1
ATOM 551 O O . VAL A 1 71 ? -8.867 -10.045 3.415 1.00 95.25 71 VAL A O 1
ATOM 554 N N . VAL A 1 72 ? -8.921 -8.124 2.253 1.00 95.81 72 VAL A N 1
ATOM 555 C CA . VAL A 1 72 ? -9.508 -7.314 3.331 1.00 95.81 72 VAL A CA 1
ATOM 556 C C . VAL A 1 72 ? -10.899 -7.826 3.692 1.00 95.81 72 VAL A C 1
ATOM 558 O O . VAL A 1 72 ? -11.162 -8.065 4.868 1.00 95.81 72 VAL A O 1
ATOM 561 N N . GLN A 1 73 ? -11.766 -8.070 2.708 1.00 95.75 73 GLN A N 1
ATOM 562 C CA . GLN A 1 73 ? -13.107 -8.609 2.955 1.00 95.75 73 GLN A CA 1
ATOM 563 C C . GLN A 1 73 ? -13.043 -9.954 3.686 1.00 95.75 73 GLN A C 1
ATOM 565 O O . GLN A 1 73 ? -13.724 -10.146 4.688 1.00 95.75 73 GLN A O 1
ATOM 570 N N . LYS A 1 74 ? -12.163 -10.862 3.253 1.00 96.50 74 LYS A N 1
ATOM 571 C CA . LYS A 1 74 ? -12.043 -12.194 3.856 1.00 96.50 74 LYS A CA 1
ATOM 572 C C . LYS A 1 74 ? -11.445 -12.174 5.266 1.00 96.50 74 LYS A C 1
ATOM 574 O O . LYS A 1 74 ? -11.867 -12.953 6.114 1.00 96.50 74 LYS A O 1
ATOM 579 N N . LEU A 1 75 ? -10.428 -11.345 5.511 1.00 95.31 75 LEU A N 1
ATOM 580 C CA . LEU A 1 75 ? -9.664 -11.373 6.766 1.00 95.31 75 LEU A CA 1
ATOM 581 C C . LEU A 1 75 ? -10.144 -10.365 7.812 1.00 95.31 75 LEU A C 1
ATOM 583 O O . LEU A 1 75 ? -9.888 -10.562 8.999 1.00 95.31 75 LEU A O 1
ATOM 587 N N . GLN A 1 76 ? -10.760 -9.268 7.377 1.00 96.12 76 GLN A N 1
ATOM 588 C CA . GLN A 1 76 ? -11.142 -8.142 8.230 1.00 96.12 76 GLN A CA 1
ATOM 589 C C . GLN A 1 76 ? -12.641 -7.831 8.155 1.00 96.12 76 GLN A C 1
ATOM 591 O O . GLN A 1 76 ? -13.146 -7.225 9.093 1.00 96.12 76 GLN A O 1
ATOM 596 N N . GLY A 1 77 ? -13.353 -8.272 7.107 1.00 95.50 77 GLY A N 1
ATOM 597 C CA . GLY A 1 77 ? -14.773 -7.971 6.868 1.00 95.50 77 GLY A CA 1
ATOM 598 C C . GLY A 1 77 ? -15.673 -8.186 8.087 1.00 95.50 77 GLY A C 1
ATOM 599 O O . GLY A 1 77 ? -16.209 -7.197 8.580 1.00 95.50 77 GLY A O 1
ATOM 600 N N . PRO A 1 78 ? -15.743 -9.402 8.666 1.00 95.94 78 PRO A N 1
ATOM 601 C CA . PRO A 1 78 ? -16.607 -9.661 9.823 1.00 95.94 78 PRO A CA 1
ATOM 602 C C . PRO A 1 78 ? -16.307 -8.769 11.037 1.00 95.94 78 PRO A C 1
ATOM 604 O O . PRO A 1 78 ? -17.206 -8.373 11.770 1.00 95.94 78 PRO A O 1
ATOM 607 N N . ALA A 1 79 ? -15.034 -8.430 11.259 1.00 94.69 79 ALA A N 1
ATOM 608 C CA . ALA A 1 79 ? -14.630 -7.583 12.379 1.00 94.69 79 ALA A CA 1
ATOM 609 C C . ALA A 1 79 ? -14.904 -6.091 12.115 1.00 94.69 79 ALA A C 1
ATOM 611 O O . ALA A 1 79 ? -15.192 -5.344 13.048 1.00 94.69 79 ALA A O 1
ATOM 612 N N . ILE A 1 80 ? -14.814 -5.659 10.854 1.00 93.75 80 ILE A N 1
ATOM 613 C CA . ILE A 1 80 ? -15.187 -4.308 10.422 1.00 93.75 80 ILE A CA 1
ATOM 614 C C . ILE A 1 80 ? -16.704 -4.126 10.531 1.00 93.75 80 ILE A C 1
ATOM 616 O O . ILE A 1 80 ? -17.139 -3.115 11.072 1.00 93.75 80 ILE A O 1
ATOM 620 N N . GLU A 1 81 ? -17.497 -5.101 10.081 1.00 95.00 81 GLU A N 1
ATOM 621 C CA . GLU A 1 81 ? -18.962 -5.091 10.210 1.00 95.00 81 GLU A CA 1
ATOM 622 C C . GLU A 1 81 ? -19.381 -5.011 11.679 1.00 95.00 81 GLU A C 1
ATOM 624 O O . GLU A 1 81 ? -20.071 -4.071 12.059 1.00 9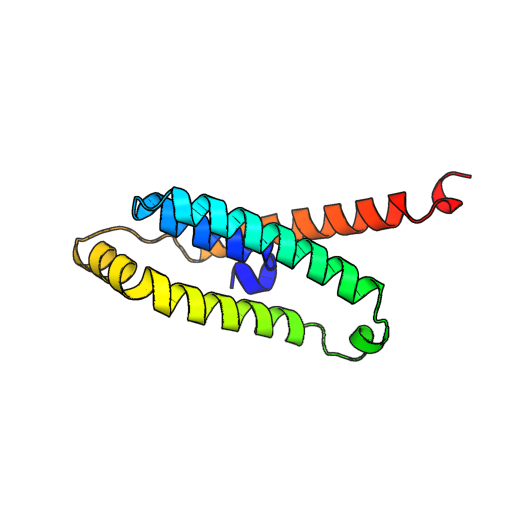5.00 81 GLU A O 1
ATOM 629 N N . ALA A 1 82 ? -18.840 -5.883 12.537 1.00 94.38 82 ALA A N 1
ATOM 630 C CA . ALA A 1 82 ? -19.118 -5.837 13.973 1.00 94.38 82 ALA A CA 1
ATOM 631 C C . ALA A 1 82 ? -18.737 -4.491 14.623 1.00 94.38 82 ALA A C 1
ATOM 633 O O . ALA A 1 82 ? -19.416 -4.029 15.539 1.00 94.38 82 ALA A O 1
ATOM 634 N N . HIS A 1 83 ? -17.659 -3.842 14.163 1.00 91.00 83 HIS A N 1
ATOM 635 C CA . HIS A 1 83 ? -17.282 -2.508 14.637 1.00 91.00 83 HIS A CA 1
ATOM 636 C C . HIS A 1 83 ? -18.313 -1.447 14.236 1.00 91.00 83 HIS A C 1
ATOM 638 O O . HIS A 1 83 ? -18.660 -0.604 15.060 1.00 91.00 83 HIS A O 1
ATOM 644 N N . ILE A 1 84 ? -18.803 -1.491 12.995 1.00 93.06 84 ILE A N 1
ATOM 645 C CA . ILE A 1 84 ? -19.817 -0.561 12.482 1.00 93.06 84 ILE A CA 1
ATOM 646 C C . ILE A 1 84 ? -21.156 -0.778 13.198 1.00 93.06 84 ILE A C 1
ATOM 648 O O . ILE A 1 84 ? -21.756 0.194 13.653 1.00 93.06 84 ILE A O 1
ATOM 652 N N . ASP A 1 85 ? -21.580 -2.032 13.377 1.00 95.62 85 ASP A N 1
ATOM 653 C CA . ASP A 1 85 ? -22.828 -2.393 14.066 1.00 95.62 85 ASP A CA 1
ATOM 654 C C . ASP A 1 85 ? -22.832 -1.944 15.535 1.00 95.62 85 ASP A C 1
ATOM 656 O O . ASP A 1 85 ? -23.868 -1.565 16.080 1.00 95.62 85 ASP A O 1
ATOM 660 N N . ALA A 1 86 ? -21.658 -1.908 16.172 1.00 94.31 86 ALA A N 1
ATOM 661 C CA . ALA A 1 86 ? -21.469 -1.357 17.513 1.00 94.31 86 ALA A CA 1
ATOM 662 C C . ALA A 1 86 ? -21.439 0.190 17.559 1.00 94.31 86 ALA A C 1
ATOM 664 O O . ALA A 1 86 ? -21.145 0.767 18.607 1.00 94.31 86 ALA A O 1
ATOM 665 N N . GLY A 1 87 ? -21.714 0.877 16.445 1.00 93.12 87 GLY A N 1
ATOM 666 C CA . GLY A 1 87 ? -21.681 2.340 16.331 1.00 93.12 87 GLY A CA 1
ATOM 667 C C . GLY A 1 87 ? -20.290 2.923 16.053 1.00 93.12 87 GLY A C 1
ATOM 668 O O . GLY A 1 87 ? -20.072 4.125 16.222 1.00 93.12 87 GLY A O 1
ATOM 669 N N . GLY A 1 88 ? -19.331 2.087 15.651 1.00 88.75 88 GLY A N 1
ATOM 670 C CA . GLY A 1 88 ? -17.983 2.498 15.279 1.00 88.75 88 GLY A CA 1
ATOM 671 C C . GLY A 1 88 ? -17.946 3.331 13.996 1.00 88.75 88 GLY A C 1
ATOM 672 O O . GLY A 1 88 ? -18.738 3.145 13.074 1.00 88.75 88 GLY A O 1
ATOM 673 N N . GLN A 1 89 ? -17.003 4.271 13.923 1.00 88.19 89 GLN A N 1
ATOM 674 C CA . GLN A 1 89 ? -16.876 5.182 12.784 1.00 88.19 89 GLN A CA 1
ATOM 675 C C . GLN A 1 89 ? -15.913 4.639 11.727 1.00 88.19 89 GLN A C 1
ATOM 677 O O . GLN A 1 89 ? -14.796 4.219 12.031 1.00 88.19 89 GLN A O 1
ATOM 682 N N . THR A 1 90 ? -16.297 4.753 10.457 1.00 88.69 90 THR A N 1
ATOM 683 C CA . THR A 1 90 ? -15.403 4.519 9.317 1.00 88.69 90 THR A CA 1
ATOM 684 C C . THR A 1 90 ? -14.794 5.821 8.816 1.00 88.69 90 THR A C 1
ATOM 686 O O . THR A 1 90 ? -15.373 6.900 8.947 1.00 88.69 90 THR A O 1
ATOM 689 N N . TYR A 1 91 ? -13.638 5.735 8.162 1.00 88.56 91 TYR A N 1
ATOM 690 C CA . TYR A 1 91 ? -13.079 6.894 7.476 1.00 88.56 91 TYR A CA 1
ATOM 691 C C . TYR A 1 91 ? -13.866 7.266 6.220 1.00 88.56 91 TYR A C 1
ATOM 693 O O . TYR A 1 91 ? -14.409 6.408 5.528 1.00 88.56 91 TYR A O 1
ATOM 701 N N . SER A 1 92 ? -13.877 8.561 5.903 1.00 90.56 92 SER A N 1
ATOM 702 C CA . SER A 1 92 ? -14.507 9.078 4.693 1.00 90.56 92 SER A CA 1
ATOM 703 C C . SER A 1 92 ? -13.729 8.697 3.430 1.00 90.56 92 SER A C 1
ATOM 705 O O . SER A 1 92 ? -12.496 8.610 3.424 1.00 90.56 92 SER A O 1
ATOM 707 N N . SER A 1 93 ? -14.448 8.559 2.315 1.00 88.06 93 SER A N 1
ATOM 708 C CA . SER A 1 93 ? -13.851 8.288 1.002 1.00 88.06 93 SER A CA 1
ATOM 709 C C . SER A 1 93 ? -12.866 9.375 0.559 1.00 88.06 93 SER A C 1
ATOM 711 O O . SER A 1 93 ? -11.893 9.071 -0.126 1.00 88.06 93 SER A O 1
ATOM 713 N N . TRP A 1 94 ? -13.063 10.629 0.985 1.00 90.62 94 TRP A N 1
ATOM 714 C CA . TRP A 1 94 ? -12.157 11.736 0.659 1.00 90.62 94 TRP A CA 1
ATOM 715 C C . TRP A 1 94 ? -10.799 11.605 1.348 1.00 90.62 94 TRP A C 1
ATOM 717 O O . TRP A 1 94 ? -9.756 11.802 0.726 1.00 90.62 94 TRP A O 1
ATOM 727 N N . ARG A 1 95 ? -10.794 11.175 2.617 1.00 91.88 95 ARG A N 1
ATOM 728 C CA . ARG A 1 95 ? -9.551 10.848 3.321 1.00 91.88 95 ARG A CA 1
ATOM 729 C C . ARG A 1 95 ? -8.820 9.706 2.618 1.00 91.88 95 ARG A C 1
ATOM 731 O O . ARG A 1 95 ? -7.607 9.779 2.441 1.00 91.88 95 ARG A O 1
ATOM 738 N N . ALA A 1 96 ? -9.551 8.680 2.184 1.00 90.31 96 ALA A N 1
ATOM 739 C CA . ALA A 1 96 ? -8.972 7.573 1.431 1.00 90.31 96 ALA A CA 1
ATOM 740 C C . ALA A 1 96 ? -8.370 8.046 0.093 1.00 90.31 96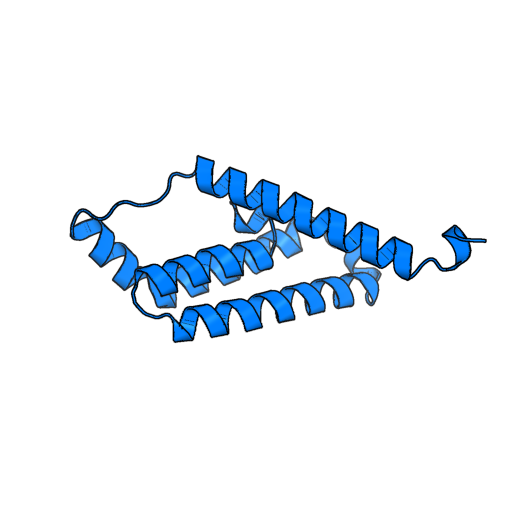 ALA A C 1
ATOM 74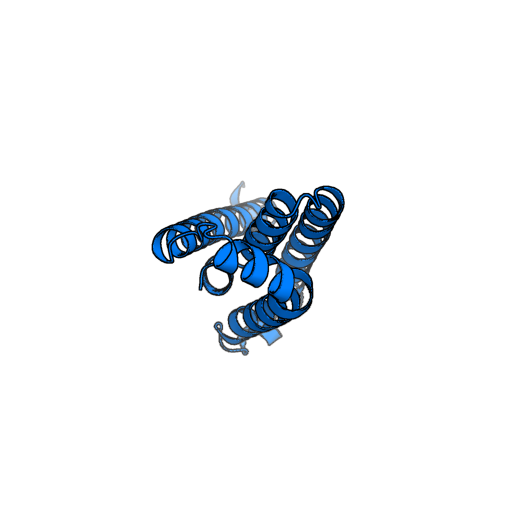2 O O . ALA A 1 96 ? -7.250 7.664 -0.240 1.00 90.31 96 ALA A O 1
ATOM 743 N N . ALA A 1 97 ? -9.065 8.915 -0.648 1.00 92.12 97 ALA A N 1
ATOM 744 C CA . ALA A 1 97 ? -8.546 9.509 -1.879 1.00 92.12 97 ALA A CA 1
ATOM 745 C C . ALA A 1 97 ? -7.251 10.304 -1.634 1.00 92.12 97 ALA A C 1
ATOM 747 O O . ALA A 1 97 ? -6.270 10.091 -2.342 1.00 92.12 97 ALA A O 1
ATOM 748 N N . GLY A 1 98 ? -7.209 11.137 -0.587 1.00 95.44 98 GLY A N 1
ATOM 749 C CA . GLY A 1 98 ? -6.010 11.889 -0.204 1.00 95.44 98 GLY A CA 1
ATOM 750 C C . GLY A 1 98 ? -4.815 10.996 0.147 1.00 95.44 98 GLY A C 1
ATOM 751 O O . GLY A 1 98 ? -3.702 11.259 -0.297 1.00 95.44 98 GLY A O 1
ATOM 752 N N . ILE A 1 99 ? -5.041 9.893 0.871 1.00 95.88 99 ILE A N 1
ATOM 753 C CA . ILE A 1 99 ? -3.994 8.892 1.152 1.00 95.88 99 ILE A CA 1
ATOM 754 C C . ILE A 1 99 ? -3.500 8.241 -0.148 1.00 95.88 99 ILE A C 1
ATOM 756 O O . ILE A 1 99 ? -2.300 8.041 -0.314 1.00 95.88 99 ILE A O 1
ATOM 760 N N . GLY A 1 100 ? -4.410 7.935 -1.078 1.00 95.12 100 GLY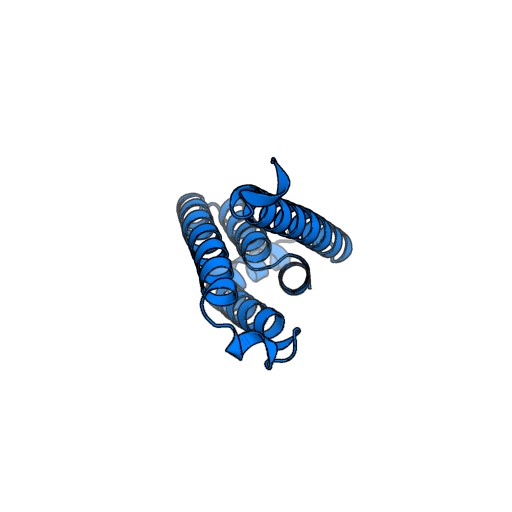 A N 1
ATOM 761 C CA . GLY A 1 100 ? -4.058 7.414 -2.400 1.00 95.12 100 GLY A CA 1
ATOM 762 C C . GLY A 1 100 ? -3.166 8.373 -3.190 1.00 95.12 100 GLY A C 1
ATOM 763 O O . GLY A 1 100 ? -2.132 7.955 -3.698 1.00 95.12 100 GLY A O 1
ATOM 764 N N . LEU A 1 101 ? -3.521 9.660 -3.235 1.00 96.25 101 LEU A N 1
ATOM 765 C CA . LEU A 1 101 ? -2.725 10.695 -3.905 1.00 96.25 101 LEU A CA 1
ATOM 766 C C . LEU A 1 101 ? -1.351 10.891 -3.253 1.00 96.25 101 LEU A C 1
ATOM 768 O O . LEU A 1 101 ? -0.352 11.017 -3.955 1.00 96.25 101 LEU A O 1
ATOM 772 N N . LEU A 1 102 ? -1.283 10.875 -1.919 1.00 96.50 102 LEU A N 1
ATOM 773 C CA . LEU A 1 102 ? -0.010 10.955 -1.203 1.00 96.50 102 LEU A CA 1
ATOM 774 C C . LEU A 1 102 ? 0.877 9.742 -1.505 1.00 96.50 102 LEU A C 1
ATOM 776 O O . LEU A 1 102 ? 2.070 9.894 -1.749 1.00 96.50 102 LEU A O 1
ATOM 780 N N . GLY A 1 103 ? 0.297 8.542 -1.523 1.00 95.06 103 GLY A N 1
ATOM 781 C CA . GLY A 1 103 ? 1.018 7.329 -1.893 1.00 95.06 103 GLY A CA 1
ATOM 782 C C . GLY A 1 103 ? 1.518 7.352 -3.333 1.00 95.06 103 GLY A C 1
ATOM 783 O O . GLY A 1 103 ? 2.664 6.987 -3.574 1.00 95.06 103 GLY A O 1
ATOM 784 N N . LEU A 1 104 ? 0.698 7.847 -4.265 1.00 94.88 104 LEU A N 1
ATOM 785 C CA . LEU A 1 104 ? 1.098 8.052 -5.656 1.00 94.88 104 LEU A CA 1
ATOM 786 C C . LEU A 1 104 ? 2.297 8.999 -5.748 1.00 94.88 104 LEU A C 1
ATOM 788 O O . LEU A 1 104 ? 3.270 8.685 -6.424 1.00 94.88 104 LEU A O 1
ATOM 792 N N . LEU A 1 105 ? 2.258 10.129 -5.036 1.00 96.75 105 LEU A N 1
ATOM 793 C CA . LEU A 1 105 ? 3.371 11.076 -4.996 1.00 96.75 105 LEU A CA 1
ATOM 794 C C . LEU A 1 105 ? 4.653 10.419 -4.466 1.00 96.75 105 LEU A C 1
ATOM 796 O O . LEU A 1 105 ? 5.700 10.537 -5.095 1.00 96.75 105 LEU A O 1
ATOM 800 N N . ILE A 1 106 ? 4.570 9.700 -3.342 1.00 95.31 106 ILE A N 1
ATOM 801 C CA . ILE A 1 106 ? 5.720 9.004 -2.745 1.00 95.31 106 ILE A CA 1
ATOM 802 C C . ILE A 1 106 ? 6.296 7.970 -3.717 1.00 95.31 106 ILE A C 1
ATOM 804 O O . ILE A 1 106 ? 7.511 7.912 -3.895 1.00 95.31 106 ILE A O 1
ATOM 808 N N . LEU A 1 107 ? 5.441 7.169 -4.358 1.00 92.81 107 LEU A N 1
ATOM 809 C CA . LEU A 1 107 ? 5.870 6.138 -5.299 1.00 92.81 107 LEU A CA 1
ATOM 810 C C . LEU A 1 107 ? 6.534 6.748 -6.538 1.00 92.81 107 LEU A C 1
ATOM 812 O O . LEU A 1 107 ? 7.587 6.278 -6.955 1.00 92.81 107 LEU A O 1
ATOM 816 N N . THR A 1 108 ? 5.965 7.820 -7.088 1.00 93.88 108 THR A N 1
ATOM 817 C CA . THR A 1 108 ? 6.549 8.545 -8.222 1.00 93.88 108 THR A CA 1
ATOM 818 C C . THR A 1 108 ? 7.918 9.120 -7.868 1.00 93.88 108 THR A C 1
ATOM 820 O O . THR A 1 108 ? 8.868 8.925 -8.620 1.00 93.88 108 THR A O 1
ATOM 823 N N . LEU A 1 109 ? 8.056 9.774 -6.709 1.00 95.31 109 LEU A N 1
ATOM 824 C CA . LEU A 1 109 ? 9.345 10.303 -6.247 1.00 95.31 109 LEU A CA 1
ATOM 825 C C . LEU A 1 109 ? 10.379 9.193 -6.031 1.00 95.31 109 LEU A C 1
ATOM 827 O O . LEU A 1 109 ? 11.544 9.371 -6.378 1.00 95.31 109 LEU A O 1
ATOM 831 N N . LEU A 1 110 ? 9.958 8.043 -5.499 1.00 92.50 110 LEU A N 1
ATOM 832 C CA . LEU A 1 110 ? 10.823 6.877 -5.336 1.00 92.50 110 LEU A CA 1
ATOM 833 C C . LEU A 1 110 ? 11.303 6.334 -6.688 1.00 92.50 110 LEU A C 1
ATOM 835 O O . LEU A 1 110 ? 12.486 6.045 -6.831 1.00 92.50 110 LEU A O 1
ATOM 839 N N . ILE A 1 111 ? 10.414 6.214 -7.677 1.00 91.94 111 ILE A N 1
ATOM 840 C CA . ILE A 1 111 ? 10.781 5.757 -9.024 1.00 91.94 111 ILE A CA 1
ATOM 841 C C . ILE A 1 111 ? 11.750 6.745 -9.677 1.00 91.94 111 ILE A C 1
ATOM 843 O O . ILE A 1 111 ? 12.772 6.315 -10.201 1.00 91.94 111 ILE A O 1
ATOM 847 N N . ILE A 1 112 ? 11.480 8.054 -9.597 1.00 93.69 112 ILE A N 1
ATOM 848 C CA . ILE A 1 112 ? 12.391 9.091 -10.107 1.00 93.69 112 ILE A CA 1
ATOM 849 C C . ILE A 1 112 ? 13.766 8.959 -9.448 1.00 93.69 112 ILE A C 1
ATOM 851 O O . ILE A 1 112 ? 14.773 8.945 -10.146 1.00 93.69 112 ILE A O 1
ATOM 855 N N . LEU A 1 113 ? 13.817 8.817 -8.120 1.00 92.31 113 LEU A N 1
ATOM 856 C CA . LEU A 1 113 ? 15.072 8.631 -7.393 1.00 92.31 113 LEU A CA 1
ATOM 857 C C . LEU A 1 113 ? 15.828 7.386 -7.873 1.00 92.31 113 LEU A C 1
ATOM 859 O O . LEU A 1 113 ? 17.028 7.464 -8.098 1.00 92.31 113 LEU A O 1
ATOM 863 N N . ILE A 1 114 ? 15.142 6.253 -8.049 1.00 90.06 114 ILE A N 1
ATOM 864 C CA . ILE A 1 114 ? 15.754 5.018 -8.557 1.00 90.06 114 ILE A CA 1
ATOM 865 C C . ILE A 1 114 ? 16.327 5.240 -9.959 1.00 90.06 114 ILE A C 1
ATOM 867 O O . ILE A 1 114 ? 17.474 4.884 -10.196 1.00 90.06 114 ILE A O 1
ATOM 871 N N . VAL A 1 115 ? 15.565 5.855 -10.866 1.00 90.44 115 VAL A N 1
ATOM 872 C CA . VAL A 1 115 ? 16.028 6.141 -12.233 1.00 90.44 115 VAL A CA 1
ATOM 873 C C . VAL A 1 115 ? 17.264 7.039 -12.212 1.00 90.44 115 VAL A C 1
ATOM 875 O O . VAL A 1 115 ? 18.242 6.715 -12.872 1.00 90.44 115 VAL A O 1
ATOM 878 N N . LEU A 1 116 ? 17.265 8.103 -11.404 1.00 91.69 116 LEU A N 1
ATOM 879 C CA . LEU A 1 116 ? 18.421 8.997 -11.266 1.00 91.69 116 LEU A CA 1
ATOM 880 C C . LEU A 1 116 ? 19.656 8.294 -10.689 1.00 91.69 116 LEU A C 1
ATOM 882 O O . LEU A 1 116 ? 20.770 8.625 -11.067 1.00 91.69 116 LEU A O 1
ATOM 886 N N . LEU A 1 117 ? 19.478 7.345 -9.766 1.00 89.50 117 LEU A N 1
ATOM 887 C CA . LEU A 1 117 ? 20.591 6.576 -9.199 1.00 89.50 117 LEU A CA 1
ATOM 888 C C . LEU A 1 117 ? 21.144 5.524 -10.169 1.00 89.50 117 LEU A C 1
ATOM 890 O O . LEU A 1 117 ? 22.311 5.164 -10.057 1.00 89.50 117 LEU A O 1
ATOM 894 N N . LEU A 1 118 ? 20.310 5.001 -11.071 1.00 85.81 118 LEU A N 1
ATOM 895 C CA . LEU A 1 118 ? 20.716 4.024 -12.085 1.00 85.81 118 LEU A CA 1
ATOM 896 C C . LEU A 1 118 ? 21.312 4.690 -13.331 1.00 85.81 118 LEU A C 1
ATOM 898 O O . LEU A 1 118 ? 22.134 4.081 -14.014 1.00 85.81 118 LEU A O 1
ATOM 902 N N . ASP A 1 119 ? 20.906 5.923 -13.629 1.00 83.12 119 ASP A N 1
ATOM 903 C CA . ASP A 1 119 ? 21.459 6.722 -14.714 1.00 83.12 119 ASP A CA 1
ATOM 904 C C . ASP A 1 119 ? 22.763 7.408 -14.274 1.00 83.12 119 ASP A C 1
ATOM 906 O O . ASP A 1 119 ? 22.808 8.601 -13.970 1.00 83.12 119 ASP A O 1
ATOM 910 N N . GLU A 1 120 ? 23.858 6.641 -14.241 1.00 65.06 120 GLU A N 1
ATOM 911 C CA . GLU A 1 120 ? 25.203 7.172 -13.965 1.00 65.06 120 GLU A CA 1
ATOM 912 C C . GLU A 1 120 ? 25.651 8.236 -14.992 1.00 65.06 120 GLU A C 1
ATOM 914 O O . GLU A 1 120 ? 26.591 8.986 -14.725 1.00 65.06 120 GLU A O 1
ATOM 919 N N . SER A 1 121 ? 24.975 8.346 -16.146 1.00 61.16 121 SER A N 1
ATOM 920 C CA . SER A 1 121 ? 25.288 9.338 -17.182 1.00 61.16 121 SER A CA 1
ATOM 921 C C . SER A 1 121 ? 24.698 10.728 -16.918 1.00 61.16 121 SER A C 1
ATOM 923 O O . SER A 1 121 ? 25.134 11.696 -17.533 1.00 61.16 121 SER A O 1
ATOM 925 N N . ALA A 1 122 ? 23.772 10.868 -15.962 1.00 55.12 122 ALA A N 1
ATOM 926 C CA . ALA A 1 122 ? 23.160 12.152 -15.610 1.00 55.12 122 ALA A CA 1
ATOM 927 C C . ALA A 1 122 ? 24.046 13.055 -14.720 1.00 55.12 122 ALA A C 1
ATOM 929 O O . ALA A 1 122 ? 23.684 14.205 -14.457 1.00 55.12 122 ALA A O 1
ATOM 930 N N . PHE A 1 123 ? 25.190 12.544 -14.244 1.00 56.53 123 PHE A N 1
ATOM 931 C CA . PHE A 1 123 ? 26.109 13.231 -13.324 1.00 56.53 123 PHE A CA 1
ATOM 932 C C . PHE A 1 123 ? 27.539 13.431 -13.877 1.00 56.53 123 PHE A C 1
ATOM 934 O O . PHE A 1 123 ? 28.410 13.869 -13.120 1.00 56.53 123 PHE A O 1
ATOM 941 N N . GLN A 1 124 ? 27.790 13.140 -15.163 1.00 49.97 124 GLN A N 1
ATOM 942 C CA . GLN A 1 124 ? 29.024 13.510 -15.885 1.00 49.97 124 GLN A CA 1
ATOM 943 C C . GLN A 1 124 ? 28.746 14.586 -16.933 1.00 49.97 124 GLN A C 1
ATOM 945 O O . GLN A 1 124 ? 29.627 15.457 -17.106 1.00 49.97 124 GLN A O 1
#